Protein AF-A0A3N5VVZ2-F1 (afdb_monomer)

Mean predicted aligned error: 6.11 Å

Sequence (152 aa):
MDGGRPMIDYVTLLLINMTAALVVLASFLWWGLDRPDNRSWAPAFGISGLVAAIAGFAMAFTWPLPAPFSMAYGEMSVLLGVLFLGAAWALAAGWRLLPLGYYAFLPGLAAILLGIRIIHLSLTPAPIMPGLGFILTGLSGAGAVALLRWPN

Secondary structure (DSSP, 8-state):
---------HHHHHHHHHHHHHHHHHHIIIIITT-S--GGGHHHHHHHHHHHHHHHHHHHHH--S-HHHIIIIIIHHHHHHHHHHHHHHHHHHT--SHHHHHHHHHHHHHHHHHHHHHHHTT-SSS-HHHHHHHHHHHHHHHTHHHHHHS--

pLDDT: mean 85.69, std 10.85, range [44.31, 95.88]

Solvent-accessible surface area (backbone atoms only — not comparable to full-atom values): 7835 Å² total; per-residue (Å²): 142,81,81,90,64,92,68,76,53,63,63,62,55,47,54,53,40,50,51,52,39,53,53,50,50,52,49,34,66,74,66,34,68,86,40,96,78,40,41,84,50,14,62,63,32,30,54,36,8,48,56,27,27,53,55,9,49,50,30,56,74,64,49,85,45,66,71,74,52,19,50,60,53,9,52,50,28,26,55,53,7,50,51,26,35,51,47,13,51,29,29,61,71,71,48,79,61,56,68,56,19,60,62,29,29,59,60,7,50,53,28,30,54,50,11,52,47,30,45,76,65,51,73,44,101,65,20,60,63,61,13,49,51,29,30,56,52,8,50,52,27,44,42,31,40,61,60,70,64,54,87,127

Nearest PDB structures (foldseek):
  6nsj-assembly1_A  TM=7.855E-01  e=3.673E-02  Helicobacter pylori J99
  8e0m-assembly4_J  TM=5.436E-01  e=7.089E+00  synthetic construct

Foldseek 3Di:
DDDDDVPPPLVVQLVVLVVQLVVLVVCCLVPQLPDPQNLVSLVSLLVSLVSLQVSLVVLLVVVPDPPLCSCLRSVLSNLSSVLSNVVSVCNNVVHQCLVSLVSLQVSLVVLLVSLVVLVVVVVDVCSNVSSVVSNVSSCCSNCSNVSSPDDD

Structure (mmCIF, N/CA/C/O backbone):
data_AF-A0A3N5VVZ2-F1
#
_entry.id   AF-A0A3N5VVZ2-F1
#
loop_
_atom_site.group_PDB
_atom_site.id
_atom_site.type_symbol
_atom_site.label_atom_id
_atom_site.label_alt_id
_atom_site.label_comp_id
_atom_site.label_asym_id
_atom_site.label_entity_id
_atom_site.label_seq_id
_atom_site.pdbx_PDB_ins_code
_atom_site.Cartn_x
_atom_site.Cartn_y
_atom_site.Cartn_z
_atom_site.occupancy
_atom_site.B_iso_or_equiv
_atom_site.auth_seq_id
_atom_site.auth_comp_id
_atom_site.auth_asym_id
_atom_site.auth_atom_id
_atom_site.pdbx_PDB_model_num
ATOM 1 N N . MET A 1 1 ? 34.041 -8.533 -12.923 1.00 44.31 1 MET A N 1
ATOM 2 C CA . MET A 1 1 ? 34.118 -8.472 -11.452 1.00 44.31 1 MET A CA 1
ATOM 3 C C . MET A 1 1 ? 34.217 -7.003 -11.097 1.00 44.31 1 MET A C 1
ATOM 5 O O . MET A 1 1 ? 35.300 -6.460 -11.230 1.00 44.31 1 MET A O 1
ATOM 9 N N . ASP A 1 2 ? 33.098 -6.377 -10.730 1.00 47.94 2 ASP A N 1
ATOM 10 C CA . ASP A 1 2 ? 33.095 -5.062 -10.083 1.00 47.94 2 ASP A CA 1
ATOM 11 C C . ASP A 1 2 ? 32.608 -5.247 -8.647 1.00 47.94 2 ASP A C 1
ATOM 13 O O . ASP A 1 2 ? 31.663 -5.993 -8.383 1.00 47.94 2 ASP A O 1
ATOM 17 N N . GLY A 1 3 ? 33.364 -4.650 -7.728 1.00 44.97 3 GLY A N 1
ATOM 18 C CA . GLY A 1 3 ? 33.363 -4.925 -6.299 1.00 44.97 3 GLY A CA 1
ATOM 19 C C . GLY A 1 3 ? 32.059 -4.598 -5.580 1.00 44.97 3 GLY A C 1
ATOM 20 O O . GLY A 1 3 ? 31.320 -3.681 -5.939 1.00 44.97 3 GLY A O 1
ATOM 21 N N . GLY A 1 4 ? 31.825 -5.364 -4.514 1.00 51.34 4 GLY A N 1
ATOM 22 C CA . GLY A 1 4 ? 30.659 -5.289 -3.651 1.00 51.34 4 GLY A CA 1
ATOM 23 C C . GLY A 1 4 ? 30.416 -3.897 -3.082 1.00 51.34 4 GLY A C 1
ATOM 24 O O . GLY A 1 4 ? 30.999 -3.498 -2.077 1.00 51.34 4 GLY A O 1
ATOM 25 N N . ARG A 1 5 ? 29.457 -3.196 -3.678 1.00 49.50 5 ARG A N 1
ATOM 26 C CA . ARG A 1 5 ? 28.579 -2.316 -2.914 1.00 49.50 5 ARG A CA 1
ATOM 27 C C . ARG A 1 5 ? 27.443 -3.198 -2.395 1.00 49.50 5 ARG A C 1
ATOM 29 O O . ARG A 1 5 ? 26.940 -4.004 -3.181 1.00 49.50 5 ARG A O 1
ATOM 36 N N . PRO A 1 6 ? 26.992 -3.072 -1.137 1.00 46.88 6 PRO A N 1
ATOM 37 C CA . PRO A 1 6 ? 25.659 -3.530 -0.777 1.00 46.88 6 PRO A CA 1
ATOM 38 C C . PRO A 1 6 ? 24.672 -2.651 -1.556 1.00 46.88 6 PRO A C 1
ATOM 40 O O . PRO A 1 6 ? 24.201 -1.625 -1.075 1.00 46.88 6 PRO A O 1
ATOM 43 N N . MET A 1 7 ? 24.453 -2.981 -2.829 1.00 55.69 7 MET A N 1
ATOM 44 C CA . MET A 1 7 ? 23.432 -2.359 -3.648 1.00 55.69 7 MET A CA 1
ATOM 45 C C . MET A 1 7 ? 22.126 -2.863 -3.058 1.00 55.69 7 MET A C 1
ATOM 47 O O . MET A 1 7 ? 21.820 -4.048 -3.173 1.00 55.69 7 MET A O 1
ATOM 51 N N . ILE A 1 8 ? 21.410 -1.998 -2.337 1.00 57.66 8 ILE A N 1
ATOM 52 C CA . ILE A 1 8 ? 20.034 -2.296 -1.956 1.00 57.66 8 ILE A CA 1
ATOM 53 C C . ILE A 1 8 ? 19.317 -2.639 -3.253 1.00 57.66 8 ILE A C 1
ATOM 55 O O . ILE A 1 8 ? 19.178 -1.801 -4.146 1.00 57.66 8 ILE A O 1
ATOM 59 N N . ASP A 1 9 ? 18.910 -3.896 -3.365 1.00 75.06 9 ASP A N 1
ATOM 60 C CA . ASP A 1 9 ? 18.032 -4.321 -4.429 1.00 75.06 9 ASP A CA 1
ATOM 61 C C . ASP A 1 9 ? 16.650 -3.745 -4.112 1.00 75.06 9 ASP A C 1
ATOM 63 O O . ASP A 1 9 ? 15.865 -4.317 -3.352 1.00 75.06 9 ASP A O 1
ATOM 67 N N . TYR A 1 10 ? 16.399 -2.549 -4.651 1.00 74.12 10 TYR A N 1
ATOM 68 C CA . TYR A 1 10 ? 15.132 -1.836 -4.510 1.00 74.12 10 TYR A CA 1
ATOM 69 C C . TYR A 1 10 ? 13.952 -2.712 -4.916 1.00 74.12 10 TYR A C 1
ATOM 71 O O . TYR A 1 10 ? 12.900 -2.637 -4.288 1.00 74.12 10 TYR A O 1
ATOM 79 N N . VAL A 1 11 ? 14.129 -3.558 -5.934 1.00 77.12 11 VAL A N 1
ATOM 80 C CA . VAL A 1 11 ? 13.071 -4.438 -6.425 1.00 77.12 11 VAL A CA 1
ATOM 81 C C . VAL A 1 11 ? 12.779 -5.507 -5.389 1.00 77.12 11 VAL A C 1
ATOM 83 O O . VAL A 1 11 ? 11.630 -5.652 -4.984 1.00 77.12 11 VAL A O 1
ATOM 86 N N . THR A 1 12 ? 13.800 -6.207 -4.898 1.00 84.44 12 THR A N 1
ATOM 87 C CA . THR A 1 12 ? 13.611 -7.246 -3.878 1.00 84.44 12 THR A CA 1
ATOM 88 C C . THR A 1 12 ? 13.026 -6.671 -2.584 1.00 84.44 12 THR A C 1
ATOM 90 O O . THR A 1 12 ? 12.065 -7.227 -2.047 1.00 84.44 12 THR A O 1
ATOM 93 N N . LEU A 1 13 ? 13.532 -5.524 -2.116 1.00 85.56 13 LEU A N 1
ATOM 94 C CA . LEU A 1 13 ? 13.012 -4.847 -0.925 1.00 85.56 13 LEU A CA 1
ATOM 95 C C . LEU A 1 13 ? 11.538 -4.458 -1.096 1.00 85.56 13 LEU A C 1
ATOM 97 O O . LEU A 1 13 ? 10.720 -4.755 -0.223 1.00 85.56 13 LEU A O 1
ATOM 101 N N . LEU A 1 14 ? 11.191 -3.819 -2.218 1.00 87.06 14 LEU A N 1
ATOM 102 C CA . LEU A 1 14 ? 9.818 -3.409 -2.495 1.00 87.06 14 LEU A CA 1
ATOM 103 C C . LEU A 1 14 ? 8.900 -4.620 -2.647 1.00 87.06 14 LEU A C 1
ATOM 105 O O . LEU A 1 14 ? 7.858 -4.649 -2.009 1.00 87.06 14 LEU A O 1
ATOM 109 N N . LEU A 1 15 ? 9.268 -5.646 -3.416 1.00 85.81 15 LEU A N 1
ATOM 110 C CA . LEU A 1 15 ? 8.408 -6.813 -3.642 1.00 85.81 15 LEU A CA 1
ATOM 111 C C . LEU A 1 15 ? 8.094 -7.572 -2.346 1.00 85.81 15 LEU A C 1
ATOM 113 O O . LEU A 1 15 ? 6.933 -7.919 -2.103 1.00 85.81 15 LEU A O 1
ATOM 117 N N . ILE A 1 16 ? 9.099 -7.791 -1.493 1.00 90.00 16 ILE A N 1
ATOM 118 C CA . ILE A 1 16 ? 8.889 -8.438 -0.191 1.00 90.00 16 ILE A CA 1
ATOM 119 C C . ILE A 1 16 ? 8.021 -7.545 0.700 1.00 90.00 16 ILE A C 1
ATOM 121 O O . ILE A 1 16 ? 7.053 -8.031 1.288 1.00 90.00 16 ILE A O 1
ATOM 125 N N . ASN A 1 17 ? 8.306 -6.240 0.755 1.00 94.00 17 ASN A N 1
ATOM 126 C CA . ASN A 1 17 ? 7.519 -5.301 1.549 1.00 94.00 17 ASN A CA 1
ATOM 127 C C . ASN A 1 17 ? 6.060 -5.214 1.079 1.00 94.00 17 ASN A C 1
ATOM 129 O O . ASN A 1 17 ? 5.160 -5.207 1.910 1.00 94.00 17 ASN A O 1
ATOM 133 N N . MET A 1 18 ? 5.803 -5.201 -0.231 1.00 89.38 18 MET A N 1
ATOM 134 C CA . MET A 1 18 ? 4.444 -5.169 -0.781 1.00 89.38 18 MET A CA 1
ATOM 135 C C . MET A 1 18 ? 3.689 -6.460 -0.501 1.00 89.38 18 MET A C 1
ATOM 137 O O . MET A 1 18 ? 2.509 -6.421 -0.164 1.00 89.38 18 MET A O 1
ATOM 141 N N . THR A 1 19 ? 4.373 -7.600 -0.571 1.00 91.19 19 THR A N 1
ATOM 142 C CA . THR A 1 19 ? 3.779 -8.880 -0.177 1.00 91.19 19 THR A CA 1
ATOM 143 C C . THR A 1 19 ? 3.389 -8.851 1.301 1.00 91.19 19 THR A C 1
ATOM 145 O O . THR A 1 19 ? 2.253 -9.172 1.643 1.00 91.19 19 THR A O 1
ATOM 148 N N . ALA A 1 20 ? 4.287 -8.389 2.178 1.00 92.56 20 ALA A N 1
ATOM 149 C CA . ALA A 1 20 ? 3.998 -8.236 3.602 1.00 92.56 20 ALA A CA 1
ATOM 150 C C . ALA A 1 20 ? 2.843 -7.249 3.855 1.00 92.56 20 ALA A C 1
ATOM 152 O O . ALA A 1 20 ? 1.946 -7.550 4.639 1.00 92.56 20 ALA A O 1
ATOM 153 N N . ALA A 1 21 ? 2.818 -6.115 3.150 1.00 92.69 21 ALA A N 1
ATOM 154 C CA . ALA A 1 21 ? 1.754 -5.117 3.225 1.00 92.69 21 ALA A CA 1
ATOM 155 C C . ALA A 1 21 ? 0.387 -5.721 2.859 1.00 92.69 21 ALA A C 1
ATOM 157 O O . ALA A 1 21 ? -0.580 -5.582 3.608 1.00 92.69 21 ALA A O 1
ATOM 158 N N . LEU A 1 22 ? 0.305 -6.458 1.747 1.00 91.88 22 LEU A N 1
ATOM 159 C CA . LEU A 1 22 ? -0.926 -7.124 1.315 1.00 91.88 22 LEU A CA 1
ATOM 160 C C . LEU A 1 22 ? -1.382 -8.202 2.303 1.00 91.88 22 LEU A C 1
ATOM 162 O O . LEU A 1 22 ? -2.577 -8.311 2.572 1.00 91.88 22 LEU A O 1
ATOM 166 N N . VAL A 1 23 ? -0.452 -8.958 2.892 1.00 93.75 23 VAL A N 1
ATOM 167 C CA . VAL A 1 23 ? -0.768 -9.938 3.944 1.00 93.75 23 VAL A CA 1
ATOM 168 C C . VAL A 1 23 ? -1.303 -9.248 5.201 1.00 93.75 23 VAL A C 1
ATOM 170 O O . VAL A 1 23 ? -2.285 -9.720 5.777 1.00 93.75 23 VAL A O 1
ATOM 173 N N . VAL A 1 24 ? -0.718 -8.117 5.609 1.00 93.44 24 VAL A N 1
ATOM 174 C CA . VAL A 1 24 ? -1.214 -7.306 6.734 1.00 93.44 24 VAL A CA 1
ATOM 175 C C . VAL A 1 24 ? -2.621 -6.791 6.444 1.00 93.44 24 VAL A C 1
ATOM 177 O O . VAL A 1 24 ? -3.498 -6.938 7.293 1.00 93.44 24 VAL A O 1
ATOM 180 N N . LEU A 1 25 ? -2.864 -6.257 5.244 1.00 91.62 25 LEU A N 1
ATOM 181 C CA . LEU A 1 25 ? -4.188 -5.794 4.831 1.00 91.62 25 LEU A CA 1
ATOM 182 C C . LEU A 1 25 ? -5.210 -6.934 4.835 1.00 91.62 25 LEU A C 1
ATOM 184 O O . LEU A 1 25 ? -6.273 -6.786 5.427 1.00 91.62 25 LEU A O 1
ATOM 188 N N . ALA A 1 26 ? -4.890 -8.080 4.234 1.00 91.25 26 ALA A N 1
ATOM 189 C CA . ALA A 1 26 ? -5.783 -9.236 4.212 1.00 91.25 26 ALA A CA 1
ATOM 190 C C . ALA A 1 26 ? -6.108 -9.733 5.632 1.00 91.25 26 ALA A C 1
ATOM 192 O O . ALA A 1 26 ? -7.268 -9.977 5.958 1.00 91.25 26 ALA A O 1
ATOM 193 N N . SER A 1 27 ? -5.098 -9.806 6.502 1.00 91.06 27 SER A N 1
ATOM 194 C CA . SER A 1 27 ? -5.268 -10.212 7.903 1.00 91.06 27 SER A CA 1
ATOM 195 C C . SER A 1 27 ? -6.107 -9.206 8.699 1.00 91.06 27 SER A C 1
ATOM 197 O O . SER A 1 27 ? -6.934 -9.597 9.523 1.00 91.06 27 SER A O 1
ATOM 199 N N . PHE A 1 28 ? -5.935 -7.910 8.432 1.00 90.44 28 PHE A N 1
ATOM 200 C CA . PHE A 1 28 ? -6.743 -6.850 9.026 1.00 90.44 28 PHE A CA 1
ATOM 201 C C . PHE A 1 28 ? -8.204 -6.925 8.574 1.00 90.44 28 PHE A C 1
ATOM 203 O O . PHE A 1 28 ? -9.101 -6.826 9.404 1.00 90.44 28 PHE A O 1
ATOM 210 N N . LEU A 1 29 ? -8.458 -7.147 7.285 1.00 88.44 29 LEU A N 1
ATOM 211 C CA . LEU A 1 29 ? -9.820 -7.287 6.767 1.00 88.44 29 LEU A CA 1
ATOM 212 C C . LEU A 1 29 ? -10.527 -8.522 7.335 1.00 88.44 29 LEU A C 1
ATOM 214 O O . LEU A 1 29 ? -11.722 -8.466 7.592 1.00 88.44 29 LEU A O 1
ATOM 218 N N . TRP A 1 30 ? -9.789 -9.610 7.569 1.00 87.62 30 TRP A N 1
ATOM 219 C CA . TRP A 1 30 ? -10.354 -10.862 8.072 1.00 87.62 30 TRP A CA 1
ATOM 220 C C . TRP A 1 30 ? -10.556 -10.890 9.598 1.00 87.62 30 TRP A 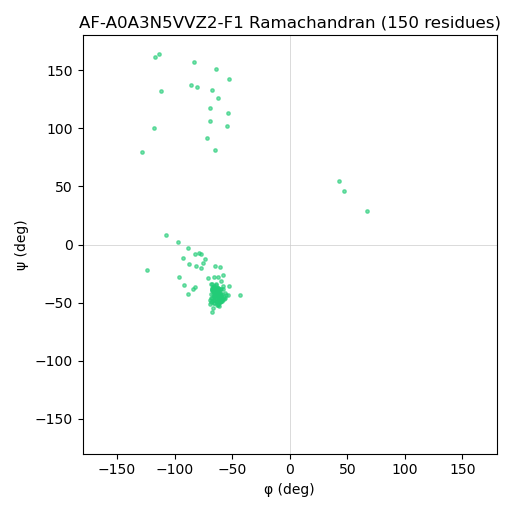C 1
ATOM 222 O O . TRP A 1 30 ? -11.517 -11.481 10.082 1.00 87.62 30 TRP A O 1
ATOM 232 N N . TRP A 1 31 ? -9.655 -10.284 10.381 1.00 86.00 31 TRP A N 1
ATOM 233 C CA . TRP A 1 31 ? -9.695 -10.358 11.854 1.00 86.00 31 TRP A CA 1
ATOM 234 C C . TRP A 1 31 ? -9.746 -9.010 12.573 1.00 86.00 31 TRP A C 1
ATOM 236 O O . TRP A 1 31 ? -10.065 -8.967 13.761 1.00 86.00 31 TRP A O 1
ATOM 246 N N . GLY A 1 32 ? -9.320 -7.933 11.923 1.00 80.50 32 GLY A N 1
ATOM 247 C CA . GLY A 1 32 ? -9.130 -6.621 12.539 1.00 80.50 32 GLY A CA 1
ATOM 248 C C . GLY A 1 32 ? -10.314 -5.675 12.369 1.00 80.50 32 GLY A C 1
ATOM 249 O O . GLY A 1 32 ? -10.508 -4.821 13.230 1.00 80.50 32 GLY A O 1
ATOM 250 N N . LEU A 1 33 ? -11.099 -5.825 11.299 1.00 81.56 33 LEU A N 1
ATOM 251 C CA . LEU A 1 33 ? -12.151 -4.873 10.940 1.00 81.56 33 LEU A CA 1
ATOM 252 C C . LEU A 1 33 ? -13.300 -4.836 11.963 1.00 81.56 33 LEU A C 1
ATOM 254 O O . LEU A 1 33 ? -13.744 -3.750 12.322 1.00 81.56 33 LEU A O 1
ATOM 258 N N . ASP A 1 34 ? -13.700 -5.997 12.488 1.00 80.88 34 ASP A N 1
ATOM 259 C CA . ASP A 1 34 ? -14.828 -6.137 13.430 1.00 80.88 34 ASP A CA 1
ATOM 260 C C . ASP A 1 34 ? -14.447 -5.970 14.899 1.00 80.88 34 ASP A C 1
ATOM 262 O O . ASP A 1 34 ? -15.292 -6.045 15.795 1.00 80.88 34 ASP A O 1
ATOM 266 N N . ARG A 1 35 ? -13.158 -5.774 15.188 1.00 79.25 35 ARG A N 1
ATOM 267 C CA . ARG A 1 35 ? -12.711 -5.634 16.571 1.00 79.25 35 ARG A CA 1
ATOM 268 C C . ARG A 1 35 ? -12.956 -4.210 17.073 1.00 79.25 35 ARG A C 1
ATOM 270 O O . ARG A 1 35 ? -12.570 -3.262 16.392 1.00 79.25 35 ARG A O 1
ATOM 277 N N . PRO A 1 36 ? -13.491 -4.046 18.300 1.00 72.31 36 PRO A N 1
ATOM 278 C CA . PRO A 1 36 ? -13.679 -2.727 18.910 1.00 72.31 36 PRO A CA 1
ATOM 279 C C . PRO A 1 36 ? -12.367 -1.952 19.067 1.00 72.31 36 PRO A C 1
ATOM 281 O O . PRO A 1 36 ? -12.356 -0.727 18.997 1.00 72.31 36 PRO A O 1
ATOM 284 N N . ASP A 1 37 ? -11.262 -2.676 19.277 1.00 79.81 37 ASP A N 1
ATOM 285 C CA . ASP A 1 37 ? -9.915 -2.122 19.334 1.00 79.81 37 ASP A CA 1
ATOM 286 C C . ASP A 1 37 ? -9.055 -2.705 18.210 1.00 79.81 37 ASP A C 1
ATOM 288 O O . ASP A 1 37 ? -8.549 -3.829 18.280 1.00 79.81 37 ASP A O 1
ATOM 292 N N . ASN A 1 38 ? -8.913 -1.921 17.147 1.00 86.94 38 ASN A N 1
ATOM 293 C CA . ASN A 1 38 ? -8.094 -2.239 15.987 1.00 86.94 38 ASN A CA 1
ATOM 294 C C . ASN A 1 38 ? -6.808 -1.391 15.918 1.00 86.94 38 ASN A C 1
ATOM 296 O O . ASN A 1 38 ? -6.056 -1.481 14.945 1.00 86.94 38 ASN A O 1
ATOM 300 N N . ARG A 1 39 ? -6.503 -0.618 16.972 1.00 89.50 39 ARG A N 1
ATOM 301 C CA . ARG A 1 39 ? -5.330 0.273 17.031 1.00 89.50 39 ARG A CA 1
ATOM 302 C C . ARG A 1 39 ? -4.014 -0.495 17.010 1.00 89.50 39 ARG A C 1
ATOM 304 O O . ARG A 1 39 ? -3.011 0.008 16.512 1.00 89.50 39 ARG A O 1
ATOM 311 N N . SER A 1 40 ? -4.027 -1.734 17.500 1.00 89.38 40 SER A N 1
ATOM 312 C CA . SER A 1 40 ? -2.883 -2.653 17.488 1.00 89.38 40 SER A CA 1
ATOM 313 C C . SER A 1 40 ? -2.373 -2.990 16.083 1.00 89.38 40 SER A C 1
ATOM 315 O O . SER A 1 40 ? -1.221 -3.392 15.938 1.00 89.38 40 SER A O 1
ATOM 317 N N . TRP A 1 41 ? -3.184 -2.780 15.041 1.00 91.69 41 TRP A N 1
ATOM 318 C CA . TRP A 1 41 ? -2.775 -2.965 13.648 1.00 91.69 41 TRP A CA 1
ATOM 319 C C . TRP A 1 41 ? -2.000 -1.771 13.085 1.00 91.69 41 TRP A C 1
ATOM 321 O O . TRP A 1 41 ? -1.275 -1.928 12.101 1.00 91.69 41 TRP A O 1
ATOM 331 N N . ALA A 1 42 ? -2.099 -0.591 13.709 1.00 92.12 42 ALA A N 1
ATOM 332 C CA . ALA A 1 42 ? -1.462 0.628 13.218 1.00 92.12 42 ALA A CA 1
ATOM 333 C C . ALA A 1 42 ? 0.054 0.479 12.974 1.00 92.12 42 ALA A C 1
ATOM 335 O O . ALA A 1 42 ? 0.507 0.895 11.908 1.00 92.12 42 ALA A O 1
ATOM 336 N N . PRO A 1 43 ? 0.853 -0.161 13.854 1.00 93.62 43 PRO A N 1
ATOM 337 C CA . PRO A 1 43 ? 2.279 -0.360 13.597 1.00 93.62 43 PRO A CA 1
ATOM 338 C C . PRO A 1 43 ? 2.561 -1.227 12.363 1.00 93.62 43 PRO A C 1
ATOM 340 O O . PRO A 1 43 ? 3.485 -0.928 11.611 1.00 93.62 43 PRO A O 1
ATOM 343 N N . ALA A 1 44 ? 1.758 -2.266 12.112 1.00 93.31 44 ALA A N 1
ATOM 344 C CA . ALA A 1 44 ? 1.952 -3.159 10.968 1.00 93.31 44 ALA A CA 1
ATOM 345 C C . ALA A 1 44 ? 1.706 -2.433 9.632 1.00 93.31 44 ALA A C 1
ATOM 347 O O . ALA A 1 44 ? 2.501 -2.558 8.694 1.00 93.31 44 ALA A O 1
ATOM 348 N N . PHE A 1 45 ? 0.651 -1.613 9.568 1.00 94.06 45 PHE A N 1
ATOM 349 C CA . PHE A 1 45 ? 0.401 -0.720 8.432 1.00 94.06 45 PHE A CA 1
ATOM 350 C C . PHE A 1 45 ? 1.467 0.377 8.320 1.00 94.06 45 PHE A C 1
ATOM 352 O O . PHE A 1 45 ? 1.912 0.701 7.223 1.00 94.06 45 PHE A O 1
ATOM 359 N N . GLY A 1 46 ? 1.918 0.920 9.451 1.00 94.50 46 GLY A N 1
ATOM 360 C CA . GLY A 1 46 ? 2.883 2.014 9.492 1.00 94.50 46 GLY A CA 1
ATOM 361 C C . GLY A 1 46 ? 4.255 1.605 8.965 1.00 94.50 46 GLY A C 1
ATOM 362 O O . GLY A 1 46 ? 4.812 2.297 8.119 1.00 94.50 46 GLY A O 1
ATOM 363 N N . ILE A 1 47 ? 4.784 0.462 9.415 1.00 94.75 47 ILE A N 1
ATOM 364 C CA . ILE A 1 47 ? 6.100 -0.041 8.990 1.00 94.75 47 ILE A CA 1
ATOM 365 C C . ILE A 1 47 ? 6.100 -0.328 7.487 1.00 94.75 47 ILE A C 1
ATOM 367 O O . ILE A 1 47 ? 6.949 0.183 6.758 1.00 94.75 47 ILE A O 1
ATOM 371 N N . SER A 1 48 ? 5.125 -1.109 7.018 1.00 94.75 48 SER A N 1
ATOM 372 C CA . SER A 1 48 ? 5.033 -1.482 5.603 1.00 94.75 48 SER A CA 1
ATOM 373 C C . SER A 1 48 ? 4.787 -0.270 4.698 1.00 94.75 48 SER A C 1
ATOM 375 O O . SER A 1 48 ? 5.413 -0.155 3.640 1.00 94.75 48 SER A O 1
ATOM 377 N N . GLY A 1 49 ? 3.951 0.676 5.139 1.00 94.25 49 GLY A N 1
ATOM 378 C CA . GLY A 1 49 ? 3.697 1.931 4.436 1.00 94.25 49 GLY A CA 1
ATOM 379 C C . GLY A 1 49 ? 4.916 2.852 4.367 1.00 94.25 49 GLY A C 1
ATOM 380 O O . GLY A 1 49 ? 5.186 3.441 3.321 1.00 94.25 49 GLY A O 1
ATOM 381 N N . LEU A 1 50 ? 5.695 2.940 5.447 1.00 95.38 50 LEU A N 1
ATOM 382 C CA . LEU A 1 50 ? 6.894 3.775 5.506 1.00 95.38 50 LEU A CA 1
ATOM 383 C C . LEU A 1 50 ? 7.991 3.251 4.576 1.00 95.38 50 LEU A C 1
ATOM 385 O O . LEU A 1 50 ? 8.561 4.025 3.807 1.00 95.38 50 LEU A O 1
ATOM 389 N N . VAL A 1 51 ? 8.247 1.939 4.596 1.00 93.88 51 VAL A N 1
ATOM 390 C CA . VAL A 1 51 ? 9.213 1.310 3.682 1.00 93.88 51 VAL A CA 1
ATOM 391 C C . VAL A 1 51 ? 8.778 1.510 2.230 1.00 93.88 51 VAL A C 1
ATOM 393 O O . VAL A 1 51 ? 9.590 1.929 1.407 1.00 93.88 51 VAL A O 1
ATOM 396 N N . ALA A 1 52 ? 7.496 1.287 1.928 1.00 93.25 52 ALA A N 1
ATOM 397 C CA . ALA A 1 52 ? 6.919 1.489 0.601 1.00 93.25 52 ALA A CA 1
ATOM 398 C C . ALA A 1 52 ? 7.076 2.933 0.099 1.00 93.25 52 ALA A C 1
ATOM 400 O O . ALA A 1 52 ? 7.526 3.148 -1.026 1.00 93.25 52 ALA A O 1
ATOM 401 N N . ALA A 1 53 ? 6.751 3.919 0.938 1.00 93.94 53 ALA A N 1
ATOM 402 C CA . ALA A 1 53 ? 6.834 5.329 0.580 1.00 93.94 53 ALA A CA 1
ATOM 403 C C . ALA A 1 53 ? 8.286 5.779 0.374 1.00 93.94 53 ALA A C 1
ATOM 405 O O . ALA A 1 53 ? 8.595 6.379 -0.652 1.00 93.94 53 ALA A O 1
ATOM 406 N N . ILE A 1 54 ? 9.193 5.460 1.304 1.00 94.06 54 ILE A N 1
ATOM 407 C CA . ILE A 1 54 ? 10.599 5.880 1.217 1.00 94.06 54 ILE A CA 1
ATOM 408 C C . ILE A 1 54 ? 11.289 5.221 0.023 1.00 94.06 54 ILE A C 1
ATOM 410 O O . ILE A 1 54 ? 11.907 5.916 -0.783 1.00 94.06 54 ILE A O 1
ATOM 414 N N . ALA A 1 55 ? 11.175 3.898 -0.116 1.00 89.81 55 ALA A N 1
ATOM 415 C CA . ALA A 1 55 ? 11.805 3.185 -1.222 1.00 89.81 55 ALA A CA 1
ATOM 416 C C . ALA A 1 55 ? 11.171 3.564 -2.570 1.00 89.81 55 ALA A C 1
ATOM 418 O O . ALA A 1 55 ? 11.891 3.723 -3.554 1.00 89.81 55 ALA A O 1
ATOM 419 N N . GLY A 1 56 ? 9.852 3.784 -2.606 1.00 89.12 56 GLY A N 1
ATOM 420 C CA . GLY A 1 56 ? 9.143 4.267 -3.788 1.00 89.12 56 GLY A CA 1
ATOM 421 C C . GLY A 1 56 ? 9.601 5.661 -4.218 1.00 89.12 56 GLY A C 1
ATOM 422 O O . GLY A 1 56 ? 9.944 5.849 -5.382 1.00 89.12 56 GLY A O 1
ATOM 423 N N . PHE A 1 57 ? 9.691 6.622 -3.291 1.00 90.69 57 PHE A N 1
ATOM 424 C CA . PHE A 1 57 ? 10.194 7.967 -3.593 1.00 90.69 57 PHE A CA 1
ATOM 425 C C . PHE A 1 57 ? 11.658 7.932 -4.024 1.00 90.69 57 PHE A C 1
ATOM 427 O O . PHE A 1 57 ? 12.018 8.564 -5.015 1.00 90.69 57 PHE A O 1
ATOM 434 N N . ALA A 1 58 ? 12.498 7.159 -3.329 1.00 89.12 58 ALA A N 1
ATOM 435 C CA . ALA A 1 58 ? 13.889 6.975 -3.720 1.00 89.12 58 ALA A CA 1
ATOM 436 C C . ALA A 1 58 ? 13.987 6.457 -5.163 1.00 89.12 58 ALA A C 1
ATOM 438 O O . ALA A 1 58 ? 14.731 7.016 -5.966 1.00 89.12 58 ALA A O 1
ATOM 439 N N . MET A 1 59 ? 13.183 5.457 -5.528 1.00 86.44 59 MET A N 1
ATOM 440 C CA . MET A 1 59 ? 13.136 4.900 -6.879 1.00 86.44 59 MET A CA 1
ATOM 441 C C . MET A 1 59 ? 12.577 5.883 -7.922 1.00 86.44 59 MET A C 1
ATOM 443 O O . MET A 1 59 ? 13.100 5.942 -9.035 1.00 86.44 59 MET A O 1
ATOM 447 N N . ALA A 1 60 ? 11.557 6.666 -7.564 1.00 85.50 60 ALA A N 1
ATOM 448 C CA . ALA A 1 60 ? 10.927 7.657 -8.437 1.00 85.50 60 ALA A CA 1
ATOM 449 C C . ALA A 1 60 ? 11.822 8.879 -8.706 1.00 85.50 60 ALA A C 1
ATOM 451 O O . ALA A 1 60 ? 11.718 9.487 -9.766 1.00 85.50 60 ALA A O 1
ATOM 452 N N . PHE A 1 61 ? 12.718 9.241 -7.782 1.00 85.00 61 PHE A N 1
ATOM 453 C CA . PHE A 1 61 ? 13.653 10.354 -7.982 1.00 85.00 61 PHE A CA 1
ATOM 454 C C . PHE A 1 61 ? 14.991 9.923 -8.580 1.00 85.00 61 PHE A C 1
ATOM 456 O O . PHE A 1 61 ? 15.577 10.674 -9.354 1.00 85.00 61 PHE A O 1
ATOM 463 N N . THR A 1 62 ? 15.485 8.731 -8.239 1.00 84.31 62 THR A N 1
ATOM 464 C CA . THR A 1 62 ? 16.810 8.274 -8.694 1.00 84.31 62 THR A CA 1
ATOM 465 C C . THR A 1 62 ? 16.775 7.465 -9.985 1.00 84.31 62 THR A C 1
ATOM 467 O O . THR A 1 62 ? 17.832 7.244 -10.567 1.00 84.31 62 THR A O 1
ATOM 470 N N . TRP A 1 63 ? 15.586 7.046 -10.440 1.00 80.75 63 TRP A N 1
ATOM 471 C CA . TRP A 1 63 ? 15.382 6.246 -11.655 1.00 80.75 63 TRP A CA 1
ATOM 472 C C . TRP A 1 63 ? 16.411 5.105 -11.804 1.00 80.75 63 TRP A C 1
ATOM 474 O O . TRP A 1 63 ? 17.097 5.017 -12.822 1.00 80.75 63 TRP A O 1
ATOM 484 N N . PRO A 1 64 ? 16.559 4.221 -10.794 1.00 78.06 64 PRO A N 1
ATOM 485 C CA . PRO A 1 64 ? 17.603 3.198 -10.804 1.00 78.06 64 PRO A CA 1
ATOM 486 C C . PRO A 1 64 ? 17.313 2.060 -11.797 1.00 78.06 64 PRO A C 1
ATOM 488 O O . PRO A 1 64 ? 18.194 1.248 -12.070 1.00 78.06 64 PRO A O 1
ATOM 491 N N . LEU A 1 65 ? 16.084 1.978 -12.319 1.00 75.56 65 LEU A N 1
ATOM 492 C CA . LEU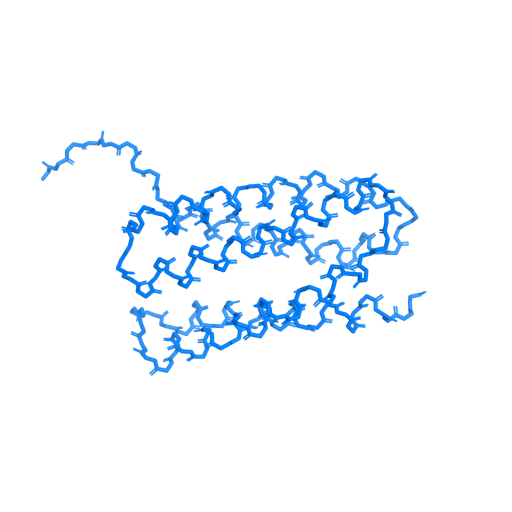 A 1 65 ? 15.655 1.005 -13.320 1.00 75.56 65 LEU A CA 1
ATOM 493 C C . LEU A 1 65 ? 15.315 1.696 -14.648 1.00 75.56 65 LEU A C 1
ATOM 495 O O . LEU A 1 65 ? 15.068 2.904 -14.674 1.00 75.56 65 LEU A O 1
ATOM 499 N N . PRO A 1 66 ? 15.219 0.937 -15.759 1.00 77.12 66 PRO A N 1
ATOM 500 C CA . PRO A 1 66 ? 14.701 1.472 -17.012 1.00 77.12 66 PRO A CA 1
ATOM 501 C C . PRO A 1 66 ? 13.334 2.136 -16.814 1.00 77.12 66 PRO A C 1
ATOM 503 O O . PRO A 1 66 ? 12.495 1.640 -16.056 1.00 77.12 66 PRO A O 1
ATOM 506 N N . ALA A 1 67 ? 13.110 3.240 -17.531 1.00 73.00 67 ALA A N 1
ATOM 507 C CA . ALA A 1 67 ? 11.996 4.165 -17.323 1.00 73.00 67 ALA A CA 1
ATOM 508 C C . ALA A 1 67 ? 10.610 3.528 -17.059 1.00 73.00 67 ALA A C 1
ATOM 510 O O . ALA A 1 67 ? 9.935 3.976 -16.130 1.00 73.00 67 ALA A O 1
ATOM 511 N N . PRO A 1 68 ? 10.171 2.470 -17.777 1.00 78.25 68 PRO A N 1
ATOM 512 C CA . PRO A 1 68 ? 8.863 1.857 -17.531 1.00 78.25 68 PRO A CA 1
ATOM 513 C C . PRO A 1 68 ? 8.731 1.228 -16.138 1.00 78.25 68 PRO A C 1
ATOM 515 O O . PRO A 1 68 ? 7.654 1.249 -15.548 1.00 78.25 68 PRO A O 1
ATOM 518 N N . PHE A 1 69 ? 9.818 0.675 -15.597 1.00 77.25 69 PHE A N 1
ATOM 519 C CA . PHE A 1 69 ? 9.803 -0.031 -14.318 1.00 77.25 69 PHE A CA 1
ATOM 520 C C . PHE A 1 69 ? 9.928 0.920 -13.135 1.00 77.25 69 PHE A C 1
ATOM 522 O O . PHE A 1 69 ? 9.264 0.712 -12.126 1.00 77.25 69 PHE A O 1
ATOM 529 N N . SER 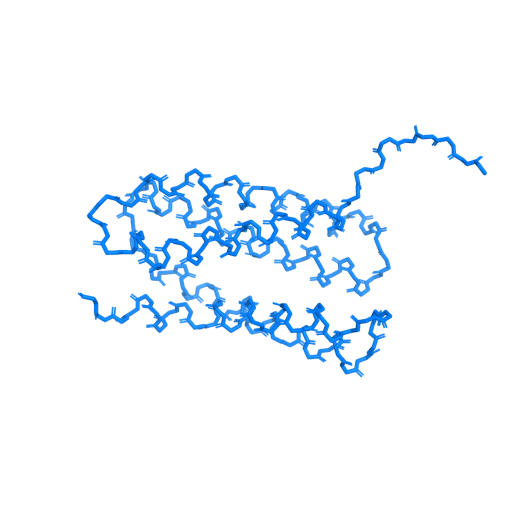A 1 70 ? 10.739 1.973 -13.253 1.00 79.62 70 SER A N 1
ATOM 530 C CA . SER A 1 70 ? 10.828 3.001 -12.210 1.00 79.62 70 SER A CA 1
ATOM 531 C C . SER A 1 70 ? 9.498 3.708 -11.987 1.00 79.62 70 SER A C 1
ATOM 533 O O . SER A 1 70 ? 9.114 3.887 -10.835 1.00 79.62 70 SER A O 1
ATOM 535 N N . MET A 1 71 ? 8.752 4.009 -13.056 1.00 79.12 71 MET A N 1
ATOM 536 C CA . MET A 1 71 ? 7.388 4.528 -12.923 1.00 79.12 71 MET A CA 1
ATOM 537 C C . MET A 1 71 ? 6.446 3.476 -12.326 1.00 79.12 71 MET A C 1
ATOM 539 O O . MET A 1 71 ? 5.835 3.710 -11.287 1.00 79.12 71 MET A O 1
ATOM 543 N N . ALA A 1 72 ? 6.374 2.281 -12.928 1.00 83.62 72 ALA A N 1
ATOM 544 C CA . ALA A 1 72 ? 5.405 1.266 -12.516 1.00 83.62 72 ALA A CA 1
ATOM 545 C C . ALA A 1 72 ? 5.599 0.790 -11.069 1.00 83.62 72 ALA A C 1
ATOM 547 O O . ALA A 1 72 ? 4.622 0.643 -10.344 1.00 83.62 72 ALA A O 1
ATOM 548 N N . TYR A 1 73 ? 6.837 0.544 -10.637 1.00 83.12 73 TYR A N 1
ATOM 549 C CA . TYR A 1 73 ? 7.115 0.079 -9.280 1.00 83.12 73 TYR A CA 1
ATOM 550 C C . TYR A 1 73 ? 7.296 1.237 -8.302 1.00 83.12 73 TYR A C 1
ATOM 552 O O . TYR A 1 73 ? 6.753 1.167 -7.205 1.00 83.12 73 TYR A O 1
ATOM 560 N N . GLY A 1 74 ? 8.009 2.303 -8.669 1.00 87.19 74 GLY A N 1
ATOM 561 C CA . GLY A 1 74 ? 8.307 3.411 -7.760 1.00 87.19 74 GLY A CA 1
ATOM 562 C C . GLY A 1 74 ? 7.062 4.209 -7.387 1.00 87.19 74 GLY A C 1
ATOM 563 O O . GLY A 1 74 ? 6.697 4.271 -6.213 1.00 87.19 74 GLY A O 1
ATOM 564 N N . GLU A 1 75 ? 6.362 4.763 -8.378 1.00 90.06 75 GLU A N 1
ATOM 565 C CA . GLU A 1 75 ? 5.201 5.634 -8.145 1.00 90.06 75 GLU A CA 1
ATOM 566 C C . GLU A 1 75 ? 4.048 4.875 -7.481 1.00 90.06 75 GLU A C 1
ATOM 568 O O . GLU A 1 75 ? 3.437 5.359 -6.527 1.00 90.06 75 GLU A O 1
ATOM 573 N N . MET A 1 76 ? 3.797 3.639 -7.916 1.00 92.06 76 MET A N 1
ATOM 574 C CA . MET A 1 76 ? 2.751 2.809 -7.315 1.00 92.06 76 MET A CA 1
ATOM 575 C C . MET A 1 76 ? 3.094 2.384 -5.888 1.00 92.06 76 MET A C 1
ATOM 577 O O . MET A 1 76 ? 2.197 2.316 -5.046 1.00 92.06 76 MET A O 1
ATOM 581 N N . SER A 1 77 ? 4.378 2.160 -5.587 1.00 91.06 77 SER A N 1
ATOM 582 C CA . SER A 1 77 ? 4.828 1.907 -4.214 1.00 91.06 77 SER A CA 1
ATOM 583 C C . SER A 1 77 ? 4.631 3.124 -3.320 1.00 91.06 77 SER A C 1
ATOM 585 O O . SER A 1 77 ? 4.229 2.963 -2.172 1.00 91.06 77 SER A O 1
ATOM 587 N N . VAL A 1 78 ? 4.844 4.339 -3.839 1.00 93.62 78 VAL A N 1
ATOM 588 C CA . VAL A 1 78 ? 4.544 5.575 -3.102 1.00 93.62 78 VAL A CA 1
ATOM 589 C C . VAL A 1 78 ? 3.056 5.665 -2.789 1.00 93.62 78 VAL A C 1
ATOM 591 O O . VAL A 1 78 ? 2.695 5.860 -1.630 1.00 93.62 78 VAL A O 1
ATOM 594 N N . LEU A 1 79 ? 2.189 5.492 -3.789 1.00 93.56 79 LEU A N 1
ATOM 595 C CA . LEU A 1 79 ? 0.739 5.597 -3.597 1.00 93.56 79 LEU A CA 1
ATOM 596 C C . LEU A 1 79 ? 0.221 4.567 -2.587 1.00 93.56 79 LEU A C 1
ATOM 598 O O . LEU A 1 79 ? -0.540 4.913 -1.680 1.00 93.56 79 LEU A O 1
ATOM 602 N N . LEU A 1 80 ? 0.669 3.315 -2.707 1.00 92.50 80 LEU A N 1
ATOM 603 C CA . LEU A 1 80 ? 0.319 2.257 -1.764 1.00 92.50 80 LEU A CA 1
ATOM 604 C C . LEU A 1 80 ? 0.901 2.528 -0.368 1.00 92.50 80 LEU A C 1
ATOM 606 O O . LEU A 1 80 ? 0.208 2.355 0.633 1.00 92.50 80 LEU A O 1
ATOM 610 N N . GLY A 1 81 ? 2.139 3.016 -0.290 1.00 93.44 81 GLY A N 1
ATOM 611 C CA . GLY A 1 81 ? 2.793 3.366 0.966 1.00 93.44 81 GLY A CA 1
ATOM 612 C C . GLY A 1 81 ? 2.079 4.487 1.717 1.00 93.44 81 GLY A C 1
ATOM 613 O O . GLY A 1 81 ? 1.816 4.361 2.910 1.00 93.44 81 GLY A O 1
ATOM 614 N N . VAL A 1 82 ? 1.680 5.547 1.013 1.00 94.88 82 VAL A N 1
ATOM 615 C CA . VAL A 1 82 ? 0.906 6.663 1.580 1.00 94.88 82 VAL A CA 1
ATOM 616 C C . VAL A 1 82 ? -0.465 6.195 2.069 1.00 94.88 82 VAL A C 1
ATOM 618 O O . VAL A 1 82 ? -0.889 6.594 3.152 1.00 94.88 82 VAL A O 1
ATOM 621 N N . LEU A 1 83 ? -1.138 5.309 1.329 1.00 94.56 83 LEU A N 1
ATOM 622 C CA . LEU A 1 83 ? -2.389 4.685 1.772 1.00 94.56 83 LEU A CA 1
ATOM 623 C C . LEU A 1 83 ? -2.212 3.901 3.076 1.00 94.56 83 LEU A C 1
ATOM 625 O O . LEU A 1 83 ? -3.011 4.052 3.998 1.00 94.56 83 LEU A O 1
ATOM 629 N N . PHE A 1 84 ? -1.151 3.100 3.176 1.00 94.69 84 PHE A N 1
ATOM 630 C CA . PHE A 1 84 ? -0.848 2.320 4.375 1.00 94.69 84 PHE A CA 1
ATOM 631 C C . PHE A 1 84 ? -0.455 3.203 5.564 1.00 94.69 84 PHE A C 1
ATOM 633 O O . PHE A 1 84 ? -0.914 2.964 6.678 1.00 94.69 84 PHE A O 1
ATOM 640 N N . LEU A 1 85 ? 0.311 4.272 5.339 1.00 95.88 85 LEU A N 1
ATOM 641 C CA . LEU A 1 85 ? 0.617 5.269 6.369 1.00 95.88 85 LEU A CA 1
ATOM 642 C C . LEU A 1 85 ? -0.639 6.002 6.848 1.00 95.88 85 LEU A C 1
ATOM 644 O O . LEU A 1 85 ? -0.833 6.182 8.050 1.00 95.88 85 LEU A O 1
ATOM 648 N N . GLY A 1 86 ? -1.523 6.385 5.925 1.00 94.31 86 GLY A N 1
ATOM 649 C CA . GLY A 1 86 ? -2.813 6.968 6.272 1.00 94.31 86 GLY A CA 1
ATOM 650 C C . GLY A 1 86 ? -3.687 5.989 7.059 1.00 94.31 86 GLY A C 1
ATOM 651 O O . GLY A 1 86 ? -4.362 6.399 8.000 1.00 94.31 86 GLY A O 1
ATOM 652 N N . ALA A 1 87 ? -3.645 4.694 6.722 1.00 92.94 87 ALA A N 1
ATOM 653 C CA . ALA A 1 87 ? -4.390 3.659 7.430 1.00 92.94 87 ALA A CA 1
ATOM 654 C C . ALA A 1 87 ? -3.832 3.467 8.840 1.00 92.94 87 ALA A C 1
ATOM 656 O O . ALA A 1 87 ? -4.599 3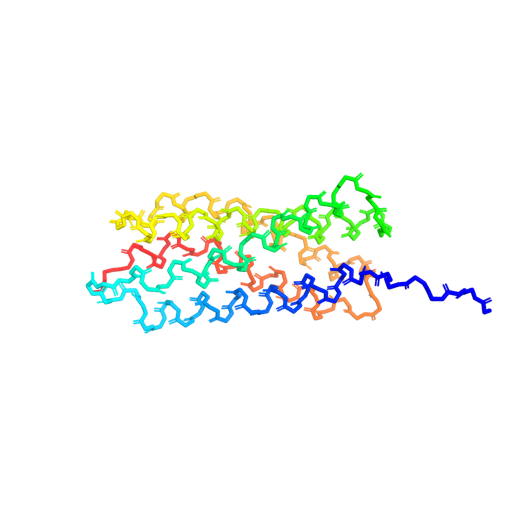.426 9.795 1.00 92.94 87 ALA A O 1
ATOM 657 N N . ALA A 1 88 ? -2.506 3.450 8.987 1.00 95.06 88 ALA A N 1
ATOM 658 C CA . ALA A 1 88 ? -1.840 3.417 10.281 1.00 95.06 88 ALA A CA 1
ATOM 659 C C . ALA A 1 88 ? -2.251 4.601 11.163 1.00 95.06 88 ALA A C 1
ATOM 661 O O . ALA A 1 88 ? -2.620 4.408 12.321 1.00 95.06 88 ALA A O 1
ATOM 662 N N . TRP A 1 89 ? -2.253 5.815 10.606 1.00 94.94 89 TRP A N 1
ATOM 663 C CA . TRP A 1 89 ? -2.698 7.009 11.322 1.00 94.94 89 TRP A CA 1
ATOM 664 C C . TRP A 1 89 ? -4.166 6.893 11.725 1.00 94.94 89 TRP A C 1
ATOM 666 O O . TRP A 1 89 ? -4.502 7.067 12.896 1.00 94.94 89 TRP A O 1
ATOM 676 N N . ALA A 1 90 ? -5.045 6.588 10.770 1.00 92.69 90 ALA A N 1
ATOM 677 C CA . ALA A 1 90 ? -6.475 6.484 11.019 1.00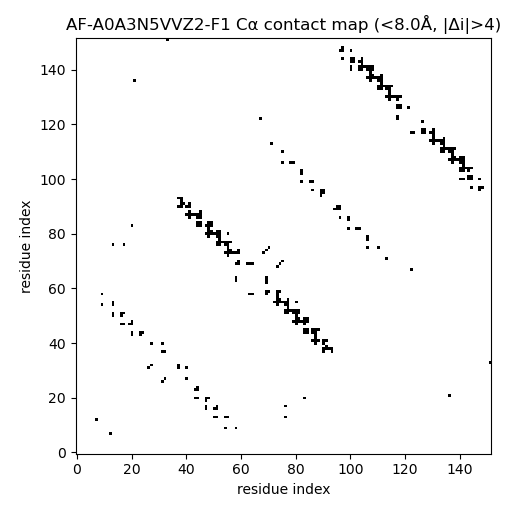 92.69 90 ALA A CA 1
ATOM 678 C C . ALA A 1 90 ? -6.780 5.429 12.091 1.00 92.69 90 ALA A C 1
ATOM 680 O O . ALA A 1 90 ? -7.551 5.707 13.004 1.00 92.69 90 ALA A O 1
ATOM 681 N N . LEU A 1 91 ? -6.120 4.268 12.043 1.00 92.06 91 LEU A N 1
ATOM 682 C CA . LEU A 1 91 ? -6.234 3.229 13.065 1.00 92.06 91 LEU A CA 1
ATOM 683 C C . LEU A 1 91 ? -5.743 3.724 14.426 1.00 92.06 91 LEU A C 1
ATOM 685 O O . LEU A 1 91 ? -6.471 3.599 15.404 1.00 92.06 91 LEU A O 1
ATOM 689 N N . ALA A 1 92 ? -4.564 4.348 14.503 1.00 92.06 92 ALA A N 1
ATOM 690 C CA . ALA A 1 92 ? -4.029 4.872 15.761 1.00 92.06 92 ALA A CA 1
ATOM 691 C C . ALA A 1 92 ? -4.956 5.922 16.403 1.00 92.06 92 ALA A C 1
ATOM 693 O O . ALA A 1 92 ? -5.140 5.933 17.620 1.00 92.06 92 ALA A O 1
ATOM 694 N N . ALA A 1 93 ? -5.579 6.771 15.582 1.00 90.94 93 ALA A N 1
ATOM 695 C CA . ALA A 1 93 ? -6.515 7.799 16.023 1.00 90.94 93 ALA A CA 1
ATOM 696 C C . ALA A 1 93 ? -7.950 7.277 16.258 1.00 90.94 93 ALA A C 1
ATOM 698 O O . ALA A 1 93 ? -8.793 8.014 16.769 1.00 90.94 93 ALA A O 1
ATOM 699 N N . GLY A 1 94 ? -8.248 6.023 15.897 1.00 87.19 94 GLY A N 1
ATOM 700 C CA . GLY A 1 94 ? -9.602 5.459 15.945 1.00 87.19 94 GLY A CA 1
ATOM 701 C C . GLY A 1 94 ? -10.571 6.104 14.946 1.00 87.19 94 GLY A C 1
ATOM 702 O O . GLY A 1 94 ? -11.767 6.206 15.213 1.00 87.19 94 GLY A O 1
ATOM 703 N N . TRP A 1 95 ? -10.063 6.602 13.819 1.00 88.75 95 TRP A N 1
ATOM 704 C CA . TRP A 1 95 ? -10.857 7.222 12.764 1.00 88.75 95 TRP A CA 1
ATOM 705 C C . TRP A 1 95 ? -11.466 6.185 11.823 1.00 88.75 95 TRP A C 1
ATOM 707 O O . TRP A 1 95 ? -10.969 5.073 11.647 1.00 88.75 95 TRP A O 1
ATOM 717 N N . ARG A 1 96 ? -12.547 6.583 11.150 1.00 86.62 96 ARG A N 1
ATOM 718 C CA . ARG A 1 96 ? -13.166 5.767 10.102 1.00 86.62 96 ARG A CA 1
ATOM 719 C C . ARG A 1 96 ? -12.224 5.678 8.900 1.00 86.62 96 ARG A C 1
ATOM 721 O O . ARG A 1 96 ? -11.763 6.703 8.412 1.00 86.62 96 ARG A O 1
ATOM 728 N N . LEU A 1 97 ? -12.024 4.473 8.369 1.00 88.62 97 LEU A N 1
ATOM 729 C CA . LEU A 1 97 ? -11.179 4.216 7.189 1.00 88.62 97 LEU A CA 1
ATOM 730 C C . LEU A 1 97 ? -11.848 4.590 5.853 1.00 88.62 97 LEU A C 1
ATOM 732 O O . LEU A 1 97 ? -11.209 4.587 4.804 1.00 88.62 97 LEU A O 1
ATOM 736 N N . LEU A 1 98 ? -13.135 4.937 5.878 1.00 89.50 98 LEU A N 1
ATOM 737 C CA . LEU A 1 98 ? -13.932 5.236 4.686 1.00 89.50 98 LEU A CA 1
ATOM 738 C C . LEU A 1 98 ? -13.346 6.357 3.788 1.00 89.50 98 LEU A C 1
ATOM 740 O O . LEU A 1 98 ? -13.335 6.172 2.571 1.00 89.50 98 LEU A O 1
ATOM 744 N N . PRO A 1 99 ? -12.815 7.482 4.321 1.00 88.50 99 PRO A N 1
ATOM 745 C CA . PRO A 1 99 ? -12.144 8.506 3.513 1.00 88.50 99 PRO A CA 1
ATOM 746 C C . PRO A 1 99 ? -10.919 7.967 2.769 1.00 88.50 99 PRO A C 1
ATOM 748 O O . PRO A 1 99 ? -10.700 8.306 1.608 1.00 88.50 99 PRO A O 1
ATOM 751 N N . LEU A 1 100 ? -10.157 7.079 3.413 1.00 90.56 100 LEU A N 1
ATOM 752 C CA . LEU A 1 100 ? -9.020 6.413 2.786 1.00 90.56 100 LEU A CA 1
ATOM 753 C C . LEU A 1 100 ? -9.453 5.477 1.662 1.00 90.56 100 LEU A C 1
ATOM 755 O O . LEU A 1 100 ? -8.789 5.430 0.632 1.00 90.56 100 LEU A O 1
ATOM 759 N N . GLY A 1 101 ? -10.579 4.781 1.830 1.00 88.75 101 GLY A N 1
ATOM 760 C CA . GLY A 1 101 ? -11.167 3.971 0.766 1.00 88.75 101 GLY A CA 1
ATOM 761 C C . GLY A 1 101 ? -11.429 4.791 -0.499 1.00 88.75 101 GLY A C 1
ATOM 762 O O . GLY A 1 101 ? -11.092 4.348 -1.593 1.00 88.75 101 GLY A O 1
ATOM 763 N N . TYR A 1 102 ? -11.970 6.010 -0.369 1.00 90.31 102 TYR A N 1
ATOM 764 C CA . TYR A 1 102 ? -12.181 6.880 -1.535 1.00 90.31 102 TYR A CA 1
ATOM 765 C C . TYR A 1 102 ? -10.871 7.292 -2.193 1.00 90.31 102 TYR A C 1
ATOM 767 O O . TYR A 1 102 ? -10.781 7.296 -3.419 1.00 90.31 102 TYR A O 1
ATOM 775 N N . TYR A 1 103 ? -9.855 7.615 -1.392 1.00 92.12 103 TYR A N 1
ATOM 776 C CA . TYR A 1 103 ? -8.538 7.931 -1.930 1.00 92.12 103 TYR A CA 1
ATOM 777 C C . TYR A 1 103 ? -7.917 6.721 -2.647 1.00 92.12 103 TYR A C 1
ATOM 779 O O . TYR A 1 103 ? -7.327 6.893 -3.708 1.00 92.12 103 TYR A O 1
ATOM 787 N N . ALA A 1 104 ? -8.116 5.500 -2.133 1.00 92.75 104 ALA A N 1
ATOM 788 C CA . ALA A 1 104 ? -7.595 4.256 -2.708 1.00 92.75 104 ALA A CA 1
ATOM 789 C C . ALA A 1 104 ? -8.179 3.903 -4.085 1.00 92.75 104 ALA A C 1
ATOM 791 O O . ALA A 1 104 ? -7.570 3.130 -4.827 1.00 92.75 104 ALA A O 1
ATOM 792 N N . PHE A 1 105 ? -9.316 4.494 -4.457 1.00 91.88 105 PHE A N 1
ATOM 793 C CA . PHE A 1 105 ? -9.988 4.207 -5.719 1.00 91.88 105 PHE A CA 1
ATOM 794 C C . PHE A 1 105 ? -9.123 4.530 -6.946 1.00 91.88 105 PHE A C 1
ATOM 796 O O . PHE A 1 105 ? -8.952 3.684 -7.825 1.00 91.88 105 PHE A O 1
ATOM 803 N N . LEU A 1 106 ? -8.533 5.729 -7.000 1.00 92.44 106 LEU A N 1
ATOM 804 C CA . LEU A 1 106 ? -7.732 6.160 -8.153 1.00 92.44 106 LEU A CA 1
ATOM 805 C C . LEU A 1 106 ? -6.406 5.386 -8.283 1.00 92.44 106 LEU A C 1
ATOM 807 O O . LEU A 1 106 ? -6.141 4.875 -9.374 1.00 92.44 106 LEU A O 1
ATOM 811 N N . PRO A 1 107 ? -5.600 5.208 -7.214 1.00 92.00 107 PRO A N 1
ATOM 812 C CA . PRO A 1 107 ? -4.441 4.319 -7.244 1.00 92.00 107 PRO A CA 1
ATOM 813 C C . PRO A 1 107 ? -4.808 2.874 -7.601 1.00 92.00 107 PRO A C 1
ATOM 815 O O . PRO A 1 107 ? -4.064 2.217 -8.324 1.00 92.00 107 PRO A O 1
ATOM 818 N N . GLY A 1 108 ? -5.970 2.386 -7.150 1.00 92.38 108 GLY A N 1
ATOM 819 C CA . GLY A 1 108 ? -6.472 1.059 -7.501 1.00 92.38 108 GLY A CA 1
ATOM 820 C C . GLY A 1 108 ? -6.700 0.899 -9.006 1.00 92.38 108 GLY A C 1
ATOM 821 O O . GLY A 1 108 ? -6.207 -0.051 -9.614 1.00 92.38 108 GLY A O 1
ATOM 822 N N . LEU A 1 109 ? -7.366 1.868 -9.638 1.00 93.88 109 LEU A N 1
ATOM 823 C CA . LEU A 1 109 ? -7.551 1.886 -11.093 1.00 93.88 109 LEU A CA 1
ATOM 824 C C . LEU A 1 109 ? -6.224 2.001 -11.852 1.00 93.88 109 LEU A C 1
ATOM 826 O O . LEU A 1 109 ? -6.017 1.288 -12.835 1.00 93.88 109 LEU A O 1
ATOM 830 N N . ALA A 1 110 ? -5.310 2.855 -11.386 1.00 93.00 110 ALA A N 1
ATOM 831 C CA . ALA A 1 110 ? -3.983 2.993 -11.980 1.00 93.00 110 ALA A CA 1
ATOM 832 C C . ALA A 1 110 ? -3.197 1.669 -11.929 1.00 93.00 110 ALA A C 1
ATOM 834 O O . ALA A 1 110 ? -2.597 1.275 -12.929 1.00 93.00 110 ALA A O 1
ATOM 835 N N . ALA A 1 111 ? -3.273 0.936 -10.813 1.00 92.81 111 ALA A N 1
ATOM 836 C CA . ALA A 1 111 ? -2.656 -0.381 -10.671 1.00 92.81 111 ALA A CA 1
ATOM 837 C C . ALA A 1 111 ? -3.238 -1.402 -11.660 1.00 92.81 111 ALA A C 1
ATOM 839 O O . ALA A 1 111 ? -2.478 -2.120 -12.308 1.00 92.81 111 ALA A O 1
ATOM 840 N N . ILE A 1 112 ? -4.565 -1.431 -11.842 1.00 93.75 112 ILE A N 1
ATOM 841 C CA . ILE A 1 112 ? -5.214 -2.308 -12.833 1.00 93.75 112 ILE A CA 1
ATOM 842 C C . ILE A 1 112 ? -4.708 -1.984 -14.243 1.00 93.75 112 ILE A C 1
ATOM 844 O O . ILE A 1 112 ? -4.295 -2.885 -14.975 1.00 93.75 112 ILE A O 1
ATOM 848 N N . LEU A 1 113 ? -4.698 -0.701 -14.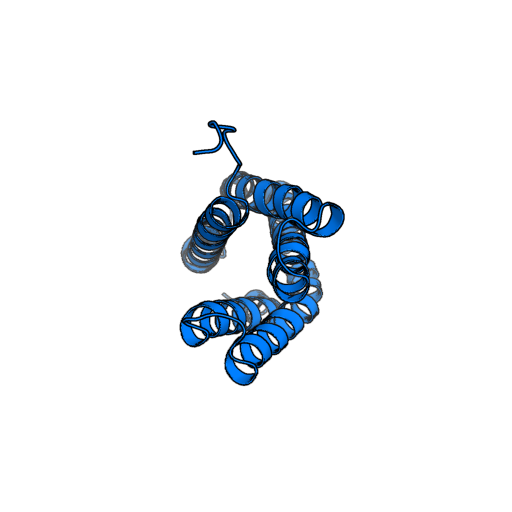618 1.00 93.62 113 LEU A N 1
ATOM 849 C CA . LEU A 1 113 ? -4.233 -0.258 -15.934 1.00 93.62 113 LEU A CA 1
ATOM 850 C C . LEU A 1 113 ? -2.762 -0.618 -16.173 1.00 93.62 113 LEU A C 1
ATOM 852 O O . LEU A 1 113 ? -2.424 -1.118 -17.248 1.00 93.62 113 LEU A O 1
ATOM 856 N N . LEU A 1 114 ? -1.895 -0.416 -15.179 1.00 91.19 114 LEU A N 1
ATOM 857 C CA . LEU A 1 114 ? -0.485 -0.795 -15.264 1.00 91.19 114 LEU A CA 1
ATOM 858 C C . LEU A 1 114 ? -0.306 -2.308 -15.378 1.00 91.19 114 LEU A C 1
ATOM 860 O O . LEU A 1 114 ? 0.470 -2.755 -16.218 1.00 91.19 114 LEU A O 1
ATOM 864 N N . GLY A 1 115 ? -1.057 -3.104 -14.615 1.00 88.69 115 GLY A N 1
ATOM 865 C CA . GLY A 1 115 ? -1.009 -4.561 -14.713 1.00 88.69 115 GLY A CA 1
ATOM 866 C C . GLY A 1 115 ? -1.416 -5.070 -16.099 1.00 88.69 115 GLY A C 1
ATOM 867 O O . GLY A 1 115 ? -0.711 -5.894 -16.684 1.00 88.69 115 GLY A O 1
ATOM 868 N N . ILE A 1 116 ? -2.478 -4.502 -16.686 1.00 92.06 116 ILE A N 1
ATOM 869 C CA . ILE A 1 116 ? -2.881 -4.786 -18.074 1.00 92.06 116 ILE A CA 1
ATOM 870 C C . ILE A 1 116 ? -1.761 -4.406 -19.052 1.00 92.06 116 ILE A C 1
ATOM 872 O O . ILE A 1 116 ? -1.452 -5.171 -19.965 1.00 92.06 116 ILE A O 1
ATOM 876 N N . ARG A 1 117 ? -1.124 -3.242 -18.869 1.00 89.69 117 ARG A N 1
ATOM 877 C CA . ARG A 1 117 ? -0.037 -2.779 -19.746 1.00 89.69 117 ARG A CA 1
ATOM 878 C C . ARG A 1 117 ? 1.224 -3.630 -19.640 1.00 89.69 117 ARG A C 1
ATOM 880 O O . ARG A 1 117 ? 1.833 -3.885 -20.675 1.00 89.69 117 ARG A O 1
ATOM 887 N N . ILE A 1 118 ? 1.578 -4.109 -18.448 1.00 88.25 118 ILE A N 1
ATOM 888 C CA . ILE A 1 118 ? 2.702 -5.034 -18.243 1.00 88.25 118 ILE A CA 1
ATOM 889 C C . ILE A 1 118 ? 2.484 -6.320 -19.046 1.00 88.25 118 ILE A C 1
ATOM 891 O O . ILE A 1 118 ? 3.404 -6.764 -19.732 1.00 88.25 118 ILE A O 1
ATOM 895 N N . ILE A 1 119 ? 1.265 -6.873 -19.008 1.00 89.25 119 ILE A N 1
ATOM 896 C CA . ILE A 1 119 ? 0.898 -8.089 -19.751 1.00 89.25 119 ILE A CA 1
ATOM 897 C C . ILE A 1 119 ? 0.890 -7.822 -21.257 1.00 89.25 119 ILE A C 1
ATOM 899 O O . ILE A 1 119 ? 1.503 -8.564 -22.016 1.00 89.25 119 ILE A O 1
ATOM 903 N N . HIS A 1 120 ? 0.223 -6.753 -21.692 1.00 89.00 120 HIS A N 1
ATOM 904 C CA . HIS A 1 120 ? 0.022 -6.459 -23.110 1.00 89.00 120 HIS A CA 1
ATOM 905 C C . HIS A 1 120 ? 1.319 -6.089 -23.846 1.00 89.00 120 HIS A C 1
ATOM 907 O O . HIS A 1 120 ? 1.461 -6.386 -25.027 1.00 89.00 120 HIS A O 1
ATOM 913 N N . LEU A 1 121 ? 2.254 -5.414 -23.171 1.00 85.56 121 LEU A N 1
ATOM 914 C CA . LEU A 1 121 ? 3.513 -4.960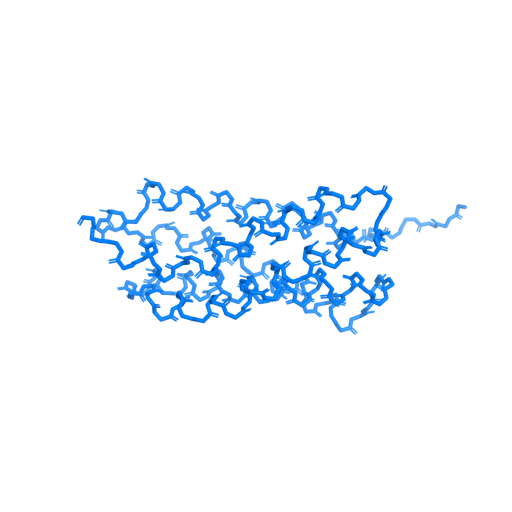 -23.771 1.00 85.56 121 LEU A CA 1
ATOM 915 C C . LEU A 1 121 ? 4.689 -5.905 -23.495 1.00 85.56 121 LEU A C 1
ATOM 917 O O . LEU A 1 121 ? 5.806 -5.588 -23.895 1.00 85.56 121 LEU A O 1
ATOM 921 N N . SER A 1 122 ? 4.460 -7.033 -22.810 1.00 83.88 122 SER A N 1
ATOM 922 C CA . SER A 1 122 ? 5.504 -7.989 -22.410 1.00 83.88 122 SER A CA 1
ATOM 923 C C . SER A 1 122 ? 6.720 -7.299 -21.784 1.00 83.88 122 SER A C 1
ATOM 925 O O . SER A 1 122 ? 7.863 -7.583 -22.139 1.00 83.88 122 SER A O 1
ATOM 927 N N . LEU A 1 123 ? 6.467 -6.353 -20.868 1.00 75.75 123 LEU A N 1
ATOM 928 C CA . LEU A 1 123 ? 7.524 -5.499 -20.316 1.00 75.75 123 LEU A CA 1
ATOM 929 C C . LEU A 1 123 ? 8.578 -6.309 -19.556 1.00 75.75 123 LEU A C 1
ATOM 931 O O . LEU A 1 123 ? 9.725 -5.893 -19.504 1.00 75.75 123 LEU A O 1
ATOM 935 N N . THR A 1 124 ? 8.227 -7.464 -18.988 1.00 77.25 124 THR A N 1
ATOM 936 C CA . THR A 1 124 ? 9.172 -8.359 -18.307 1.00 77.25 124 THR A CA 1
ATOM 937 C C . THR A 1 124 ? 9.261 -9.716 -19.013 1.00 77.25 124 THR A C 1
ATOM 939 O O . THR A 1 124 ? 8.330 -10.095 -19.724 1.00 77.25 124 THR A O 1
ATOM 942 N N . PRO A 1 125 ? 10.332 -10.503 -18.775 1.00 77.12 125 PRO A N 1
ATOM 943 C CA . PRO A 1 125 ? 10.448 -11.870 -19.300 1.00 77.12 125 PRO A CA 1
ATOM 944 C C . PRO A 1 125 ? 9.302 -12.801 -18.874 1.00 77.12 125 PRO A C 1
ATOM 946 O O . PRO A 1 125 ? 8.978 -13.752 -19.577 1.00 77.12 125 PRO A O 1
ATOM 949 N N . ALA A 1 126 ? 8.675 -12.519 -17.728 1.00 84.06 126 ALA A N 1
ATOM 950 C CA . ALA A 1 126 ? 7.493 -13.210 -17.225 1.00 84.06 126 ALA A CA 1
ATOM 951 C C . ALA A 1 126 ? 6.415 -12.167 -16.867 1.00 84.06 126 ALA A C 1
ATOM 953 O O . ALA A 1 126 ? 6.275 -11.823 -15.693 1.00 84.06 126 ALA A O 1
ATOM 954 N N . PRO A 1 127 ? 5.670 -11.629 -17.852 1.00 82.56 127 PRO A N 1
ATOM 955 C CA . PRO A 1 127 ? 4.799 -10.463 -17.659 1.00 82.56 127 PRO A CA 1
ATOM 956 C C . PRO A 1 127 ? 3.489 -10.792 -16.937 1.00 82.56 127 PRO A C 1
ATOM 958 O O . PRO A 1 127 ? 2.873 -9.919 -16.329 1.00 82.56 127 PRO A O 1
ATOM 961 N N . ILE A 1 128 ? 3.090 -12.066 -16.944 1.00 86.50 128 ILE A N 1
ATOM 962 C CA . ILE A 1 128 ? 1.827 -12.530 -16.363 1.00 86.50 128 ILE A CA 1
ATOM 963 C C . ILE A 1 128 ? 1.812 -12.346 -14.841 1.00 86.50 128 ILE A C 1
ATOM 965 O O . ILE A 1 128 ? 0.881 -11.744 -14.318 1.00 86.50 128 ILE A O 1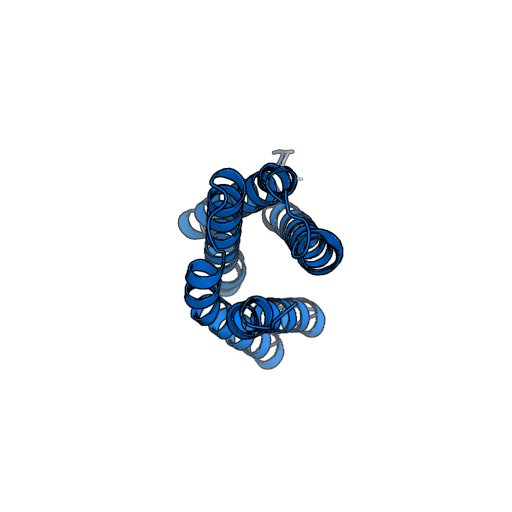
ATOM 969 N N . MET A 1 129 ? 2.842 -12.805 -14.120 1.00 84.81 129 MET A N 1
ATOM 970 C CA . MET A 1 129 ? 2.853 -12.719 -12.651 1.00 84.81 129 MET A CA 1
ATOM 971 C C . MET A 1 129 ? 2.834 -11.291 -12.089 1.00 84.81 129 MET A C 1
ATOM 973 O O . MET A 1 129 ? 1.957 -11.006 -11.272 1.00 84.81 129 MET A O 1
ATOM 977 N N . PRO A 1 130 ? 3.728 -10.366 -12.493 1.00 85.50 130 PRO A N 1
ATOM 978 C CA . PRO A 1 130 ? 3.664 -8.990 -12.016 1.00 85.50 130 PRO A CA 1
ATOM 979 C C . PRO A 1 130 ? 2.371 -8.304 -12.468 1.00 85.50 130 PRO A C 1
ATOM 981 O O . PRO A 1 130 ? 1.758 -7.599 -11.672 1.00 85.50 130 PRO A O 1
ATOM 984 N N . GLY A 1 131 ? 1.903 -8.562 -13.695 1.00 86.75 131 GLY A N 1
ATOM 985 C CA . GLY A 1 131 ? 0.638 -8.026 -14.188 1.00 86.75 131 GLY A CA 1
ATOM 986 C C . GLY A 1 131 ? -0.563 -8.431 -13.332 1.00 86.75 131 GLY A C 1
ATOM 987 O O . GLY A 1 131 ? -1.346 -7.574 -12.925 1.00 86.75 131 GLY A O 1
ATOM 988 N N . LEU A 1 132 ? -0.672 -9.718 -12.987 1.00 91.81 132 LEU A N 1
ATOM 989 C CA . LEU A 1 132 ? -1.708 -10.220 -12.082 1.00 91.81 132 LEU A CA 1
ATOM 990 C C . LEU A 1 132 ? -1.581 -9.622 -10.679 1.00 91.81 132 LEU A C 1
ATOM 992 O O . LEU A 1 132 ? -2.592 -9.227 -10.106 1.00 91.81 132 LEU A O 1
ATOM 996 N N . GLY A 1 133 ? -0.363 -9.497 -10.146 1.00 89.44 133 GLY A N 1
ATOM 997 C CA . GLY A 1 133 ? -0.127 -8.853 -8.852 1.00 89.44 133 GLY A CA 1
ATOM 998 C C . GLY A 1 133 ? -0.653 -7.414 -8.814 1.00 89.44 133 GLY A C 1
ATOM 999 O O . GLY A 1 133 ? -1.370 -7.041 -7.884 1.00 89.44 133 GLY A O 1
ATOM 1000 N N . PHE A 1 134 ? -0.376 -6.632 -9.860 1.00 90.94 134 PHE A N 1
ATOM 1001 C CA . PHE A 1 134 ? -0.890 -5.269 -10.010 1.00 90.94 134 PHE A CA 1
ATOM 1002 C C . PHE A 1 134 ? -2.414 -5.221 -10.149 1.00 90.94 134 PHE A C 1
ATOM 1004 O O . PHE A 1 134 ? -3.057 -4.407 -9.488 1.00 90.94 134 PHE A O 1
ATOM 1011 N N . ILE A 1 135 ? -3.005 -6.110 -10.952 1.00 93.25 135 ILE A N 1
ATOM 1012 C CA . ILE A 1 135 ? -4.462 -6.168 -11.140 1.00 93.25 135 ILE A CA 1
ATOM 1013 C C . ILE A 1 135 ? -5.163 -6.537 -9.831 1.00 93.25 135 ILE A C 1
ATOM 1015 O O . ILE A 1 135 ? -6.094 -5.846 -9.431 1.00 93.25 135 ILE A O 1
ATOM 1019 N N . LEU A 1 136 ? -4.711 -7.582 -9.136 1.00 92.50 136 LEU A N 1
ATOM 1020 C CA . LEU A 1 136 ? -5.320 -8.033 -7.881 1.00 92.50 136 LEU A CA 1
ATOM 1021 C C . LEU A 1 136 ? -5.192 -6.979 -6.778 1.00 92.50 136 LEU A C 1
ATOM 1023 O O . LEU A 1 136 ? -6.171 -6.670 -6.097 1.00 92.50 136 LEU A O 1
ATOM 1027 N N . THR A 1 137 ? -4.013 -6.366 -6.653 1.00 91.25 137 THR A N 1
ATOM 1028 C CA . THR A 1 137 ? -3.797 -5.247 -5.724 1.00 91.25 137 THR A CA 1
ATOM 1029 C C . THR A 1 137 ? -4.711 -4.073 -6.079 1.00 91.25 137 THR A C 1
ATOM 1031 O O . THR A 1 137 ? -5.390 -3.525 -5.211 1.00 91.25 137 THR A O 1
ATOM 1034 N N . GLY A 1 138 ? -4.807 -3.731 -7.362 1.00 91.00 138 GLY A N 1
ATOM 1035 C CA . GLY A 1 138 ? -5.660 -2.655 -7.845 1.00 91.00 138 GLY A CA 1
ATOM 1036 C C . GLY A 1 138 ? -7.150 -2.892 -7.608 1.00 91.00 138 GLY A C 1
ATOM 1037 O O . GLY A 1 138 ? -7.851 -1.977 -7.180 1.00 91.00 138 GLY A O 1
ATOM 1038 N N . LEU A 1 139 ? -7.625 -4.128 -7.788 1.00 93.25 139 LEU A N 1
ATOM 1039 C CA . LEU A 1 139 ? -8.998 -4.525 -7.467 1.00 93.25 139 LEU A CA 1
ATOM 1040 C C . LEU A 1 139 ? -9.284 -4.393 -5.970 1.00 93.25 139 LEU A C 1
ATOM 1042 O O . LEU A 1 139 ? -10.347 -3.897 -5.602 1.00 93.25 139 LEU A O 1
ATOM 1046 N N . SER A 1 140 ? -8.331 -4.767 -5.109 1.00 88.06 140 SER A N 1
ATOM 1047 C CA . SER A 1 140 ? -8.481 -4.591 -3.659 1.00 88.06 140 SER A CA 1
ATOM 1048 C C . SER A 1 140 ? -8.575 -3.110 -3.261 1.00 88.06 140 SER A C 1
ATOM 1050 O O . SER A 1 140 ? -9.439 -2.742 -2.467 1.00 88.06 140 SER A O 1
ATOM 1052 N N . GLY A 1 141 ? -7.763 -2.238 -3.874 1.00 87.06 141 GLY A N 1
ATOM 1053 C CA . GLY A 1 141 ? -7.800 -0.790 -3.648 1.00 87.06 141 GLY A CA 1
ATOM 1054 C C . GLY A 1 141 ? -9.068 -0.126 -4.190 1.00 87.06 141 GLY A C 1
ATOM 1055 O O . GLY A 1 141 ? -9.723 0.632 -3.478 1.00 87.06 141 GLY A O 1
ATOM 1056 N N . ALA A 1 142 ? -9.470 -0.455 -5.420 1.00 90.56 142 ALA A N 1
ATOM 1057 C CA . ALA A 1 142 ? -10.688 0.074 -6.034 1.00 90.56 142 ALA A CA 1
ATOM 1058 C C . ALA A 1 142 ? -11.958 -0.399 -5.305 1.00 90.56 142 ALA A C 1
ATOM 1060 O O . ALA A 1 142 ? -12.912 0.365 -5.149 1.00 90.56 142 ALA A O 1
ATOM 1061 N N . GLY A 1 143 ? -11.955 -1.640 -4.812 1.00 87.25 143 GLY A N 1
ATOM 1062 C CA . GLY A 1 143 ? -13.041 -2.229 -4.029 1.00 87.25 143 GLY A CA 1
ATOM 1063 C C . GLY A 1 143 ? -13.081 -1.795 -2.560 1.00 87.25 143 GLY A C 1
ATOM 1064 O O . GLY A 1 143 ? -14.056 -2.103 -1.873 1.00 87.25 143 GLY A O 1
ATOM 1065 N N . ALA A 1 144 ? -12.078 -1.057 -2.068 1.00 84.81 144 ALA A N 1
ATOM 1066 C CA . ALA A 1 144 ? -11.949 -0.722 -0.649 1.00 84.81 144 ALA A CA 1
ATOM 1067 C C . ALA A 1 144 ? -13.169 0.035 -0.097 1.00 84.81 144 ALA A C 1
ATOM 1069 O O . ALA A 1 144 ? -13.614 -0.241 1.014 1.00 84.81 144 ALA A O 1
ATOM 1070 N N . VAL A 1 145 ? -13.761 0.952 -0.873 1.00 84.50 145 VAL A N 1
ATOM 1071 C CA . VAL A 1 145 ? -14.976 1.680 -0.457 1.00 84.50 145 VAL A CA 1
ATOM 1072 C C . VAL A 1 145 ? -16.161 0.739 -0.275 1.00 84.50 145 VAL A C 1
ATOM 1074 O O . VAL A 1 145 ? -16.902 0.883 0.693 1.00 84.50 145 VAL A O 1
ATOM 1077 N N . ALA A 1 146 ? -16.357 -0.199 -1.204 1.00 82.19 146 ALA A N 1
ATOM 1078 C CA . ALA A 1 14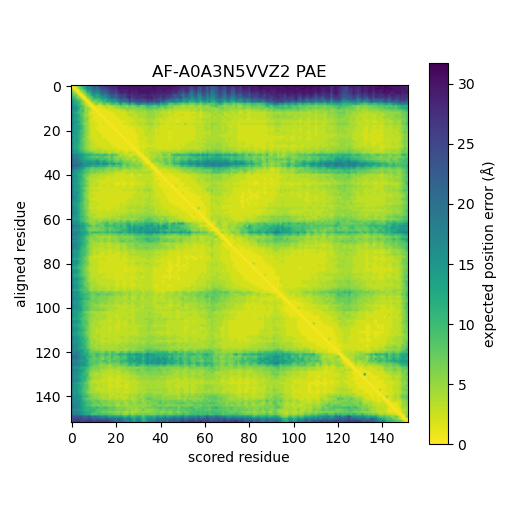6 ? -17.459 -1.152 -1.135 1.00 82.19 146 ALA A CA 1
ATOM 1079 C C . ALA A 1 146 ? -17.299 -2.072 0.079 1.00 82.19 146 ALA A C 1
ATOM 1081 O O . ALA A 1 146 ? -18.257 -2.273 0.820 1.00 82.19 146 ALA A O 1
ATOM 1082 N N . LEU A 1 147 ? -16.072 -2.540 0.326 1.00 82.25 147 LEU A N 1
ATOM 1083 C CA . LEU A 1 147 ? -15.754 -3.399 1.460 1.00 82.25 147 LEU A CA 1
ATOM 1084 C C . LEU A 1 147 ? -15.954 -2.683 2.804 1.00 82.25 147 LEU A C 1
ATOM 1086 O O . LEU A 1 147 ? -16.582 -3.225 3.700 1.00 82.25 147 LEU A O 1
ATOM 1090 N N . LEU A 1 148 ? -15.488 -1.437 2.930 1.00 82.75 148 LEU A N 1
ATOM 1091 C CA . LEU A 1 148 ? -15.619 -0.648 4.164 1.00 82.75 148 LEU A CA 1
ATOM 1092 C C . LEU A 1 148 ? -17.036 -0.103 4.407 1.00 82.75 148 LEU A C 1
ATOM 1094 O O . LEU A 1 148 ? -17.330 0.377 5.501 1.00 82.75 148 LEU A O 1
ATOM 1098 N N . ARG A 1 149 ? -17.893 -0.097 3.380 1.00 82.00 149 ARG A N 1
ATOM 1099 C CA . ARG A 1 149 ? -19.318 0.247 3.498 1.00 82.00 149 ARG A CA 1
ATOM 1100 C C . ARG A 1 149 ? -20.187 -0.952 3.844 1.00 82.00 149 ARG A C 1
ATOM 1102 O O . ARG A 1 149 ? -21.342 -0.735 4.207 1.00 82.00 149 ARG A O 1
ATOM 1109 N N . TRP A 1 150 ? -19.679 -2.170 3.668 1.00 72.19 150 TRP A N 1
ATOM 1110 C CA . TRP A 1 150 ? -20.449 -3.367 3.949 1.00 72.19 150 TRP A CA 1
ATOM 1111 C C . TRP A 1 150 ? -20.814 -3.385 5.443 1.00 72.19 150 TRP A C 1
ATOM 1113 O O . TRP A 1 150 ? -19.927 -3.195 6.277 1.00 72.19 150 TRP A O 1
ATOM 1123 N N . PRO A 1 151 ? -22.103 -3.523 5.798 1.00 55.84 151 PRO A N 1
ATOM 1124 C CA . PRO A 1 151 ? -22.504 -3.627 7.193 1.00 55.84 151 PRO A CA 1
ATOM 1125 C C . PRO A 1 151 ? -22.029 -4.974 7.750 1.00 55.84 151 PRO A C 1
ATOM 1127 O O . PRO A 1 151 ? -22.451 -6.018 7.251 1.00 55.84 151 PRO A O 1
ATOM 1130 N N . ASN A 1 152 ? -21.156 -4.923 8.756 1.00 54.94 152 ASN A N 1
ATOM 1131 C CA . ASN A 1 152 ? -20.795 -6.062 9.602 1.00 54.94 152 ASN A CA 1
ATOM 1132 C C . ASN A 1 152 ? -21.693 -6.099 10.839 1.00 54.94 152 ASN A C 1
ATOM 1134 O O . ASN A 1 152 ? -21.975 -5.005 11.387 1.00 54.94 152 ASN A O 1
#

Radius of gyration: 16.12 Å; Cα contacts (8 Å, |Δi|>4): 193; chains: 1; bounding box: 57×24×43 Å